Protein AF-A0A7J2MXD6-F1 (afdb_monomer_lite)

Foldseek 3Di:
DPDDPFFEQPDKDKDKAFPPPDPFDKWKWKDWQRDIATWDFDDADDRTTITIDGQLAARRDEQDWIKMWIWIKDWDADAQDQDIDIDIDTPDMDIGGHYHDPSGNHDHHDDDPRGDGHHHDDDPPVVVVVVVVVVVVVVVVVVVVVVVD

Sequence (149 aa):
MPEKEGLDSTDKIEIWVKKNISKENFRVFYRINGYEINATKDREENEYVVYVTTPAYEGWKNDSLNEIEVYVEVIHYFAGIDKKCSNLIYGGNYTIKTTMDENIGIEKSPQIKDLPKPHGLRTPGFELMILFLAVAIILAKRRHRAQKR

pLDDT: mean 90.99, std 11.39, range [43.97, 98.69]

Radius of gyration: 26.76 Å; chains: 1; bounding box: 43×31×91 Å

Secondary structure (DSSP, 8-state):
-PPPSSB-TT--EEEEEEGGG-SS--EEEEEETTEEEEPEEEEEETTEEEEEE-TTBTTPPTTSEEEEEEEEEEEEE-TT---EEEEEEEEEEEEEEBPS-TTTT-BPPPPPPS----------SHHHHHHHHHHHHHHHHHHHHHTT-

Structure (mmCIF, N/CA/C/O backbone):
data_AF-A0A7J2MXD6-F1
#
_entry.id   AF-A0A7J2MXD6-F1
#
loop_
_atom_site.group_PDB
_atom_site.id
_atom_site.type_symbol
_atom_site.label_atom_id
_atom_site.label_alt_id
_atom_site.label_comp_id
_atom_site.label_asym_id
_atom_site.label_entity_id
_atom_site.label_seq_id
_atom_site.pdbx_PDB_ins_code
_atom_site.Cartn_x
_atom_site.Cartn_y
_atom_site.Cartn_z
_atom_site.occupancy
_atom_site.B_iso_or_equiv
_atom_site.auth_seq_id
_atom_site.auth_comp_id
_atom_site.auth_asym_id
_atom_site.auth_atom_id
_atom_site.pdbx_PDB_model_num
ATOM 1 N N . MET A 1 1 ? 18.433 18.974 -16.946 1.00 43.97 1 MET A N 1
ATOM 2 C CA . MET A 1 1 ? 18.673 17.634 -16.372 1.00 43.97 1 MET A CA 1
ATOM 3 C C . MET A 1 1 ? 18.280 16.637 -17.441 1.00 43.97 1 MET A C 1
ATOM 5 O O . MET A 1 1 ? 17.237 16.877 -18.039 1.00 43.97 1 MET A O 1
ATOM 9 N N . PRO A 1 2 ? 19.108 15.634 -17.774 1.00 48.03 2 PRO A N 1
ATOM 10 C CA . PRO A 1 2 ? 18.690 14.619 -18.7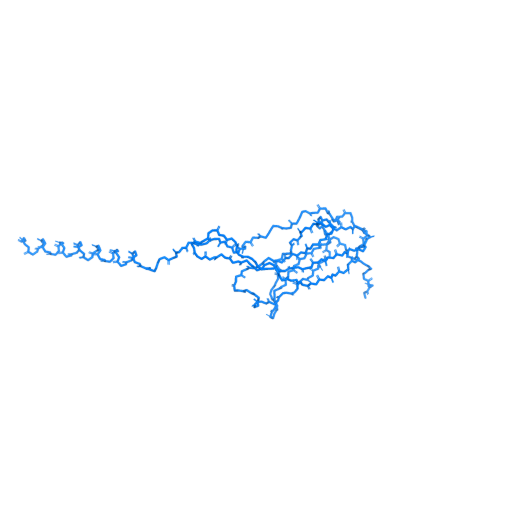31 1.00 48.03 2 PRO A CA 1
ATOM 11 C C . PRO A 1 2 ? 17.437 13.922 -18.191 1.00 48.03 2 PRO A C 1
ATOM 13 O O . PRO A 1 2 ? 17.349 13.636 -16.996 1.00 48.03 2 PRO A O 1
ATOM 16 N N . GLU A 1 3 ? 16.450 13.748 -19.0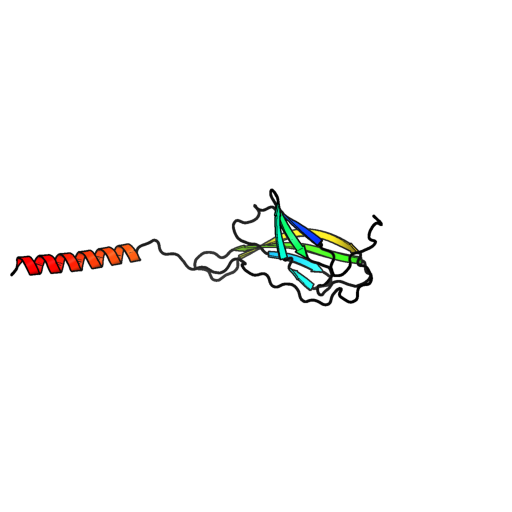59 1.00 58.16 3 GLU A N 1
ATOM 17 C CA . GLU A 1 3 ? 15.209 13.044 -18.759 1.00 58.16 3 GLU A CA 1
ATOM 18 C C . GLU A 1 3 ? 15.561 11.580 -18.468 1.00 58.16 3 GLU A C 1
ATOM 20 O O . GLU A 1 3 ? 16.243 10.930 -19.262 1.00 58.16 3 GLU A O 1
ATOM 25 N N . LYS A 1 4 ? 15.208 11.086 -17.278 1.00 73.00 4 LYS A N 1
ATOM 26 C CA . LYS A 1 4 ? 15.538 9.718 -16.870 1.00 73.00 4 LYS A CA 1
ATOM 27 C C . LYS A 1 4 ? 14.671 8.753 -17.683 1.00 73.00 4 LYS A C 1
ATOM 29 O O . LYS A 1 4 ? 13.450 8.822 -17.601 1.00 73.00 4 LYS A O 1
ATOM 34 N N . GLU A 1 5 ? 15.290 7.862 -18.458 1.00 83.00 5 GLU A N 1
ATOM 35 C CA . GLU A 1 5 ? 14.568 6.969 -19.383 1.00 83.00 5 GLU A CA 1
ATOM 36 C C . GLU A 1 5 ? 13.735 5.868 -18.696 1.00 83.00 5 GLU A C 1
ATOM 38 O O . GLU A 1 5 ? 12.893 5.244 -19.344 1.00 83.00 5 GLU A O 1
ATOM 43 N N . GLY A 1 6 ? 13.962 5.610 -17.406 1.00 92.94 6 GLY A N 1
ATOM 44 C CA . GLY A 1 6 ? 13.250 4.604 -16.620 1.00 92.94 6 GLY A CA 1
ATOM 45 C C . GLY A 1 6 ? 13.649 4.644 -15.147 1.00 92.94 6 GLY A C 1
ATOM 46 O O . GLY A 1 6 ? 14.652 5.262 -14.790 1.00 92.94 6 GLY A O 1
ATOM 47 N N . LEU A 1 7 ? 12.858 3.998 -14.294 1.00 96.44 7 LEU A N 1
ATOM 48 C CA . LEU A 1 7 ? 13.103 3.959 -12.854 1.00 96.44 7 LEU A CA 1
ATOM 49 C C . LEU A 1 7 ? 14.090 2.850 -12.461 1.00 96.44 7 LEU A C 1
ATOM 51 O O . LEU A 1 7 ? 13.992 1.729 -12.963 1.00 96.44 7 LEU A O 1
ATOM 55 N N . ASP A 1 8 ? 15.025 3.160 -11.568 1.00 96.88 8 ASP A N 1
ATOM 56 C CA . ASP A 1 8 ? 15.871 2.187 -10.872 1.00 96.88 8 ASP A CA 1
ATOM 57 C C . ASP A 1 8 ? 15.220 1.736 -9.551 1.00 96.88 8 ASP A C 1
ATOM 59 O O . ASP A 1 8 ? 14.143 2.204 -9.177 1.00 96.88 8 ASP A O 1
ATOM 63 N N . SER A 1 9 ? 15.848 0.800 -8.839 1.00 97.31 9 SER A N 1
ATOM 64 C CA . SER A 1 9 ? 15.314 0.228 -7.592 1.00 97.31 9 SER A CA 1
ATOM 65 C C . SER A 1 9 ? 15.162 1.234 -6.441 1.00 97.31 9 SER A C 1
ATOM 67 O O . SER A 1 9 ? 14.411 0.976 -5.496 1.00 97.31 9 SER A O 1
ATOM 69 N N . THR A 1 10 ? 15.848 2.377 -6.507 1.00 97.06 10 THR A N 1
ATOM 70 C CA . THR A 1 10 ? 15.871 3.403 -5.455 1.00 97.06 10 THR A CA 1
ATOM 71 C C . THR A 1 10 ? 14.931 4.570 -5.737 1.00 97.06 10 THR A C 1
ATOM 73 O O . THR A 1 10 ? 14.616 5.345 -4.826 1.00 97.06 10 THR A O 1
ATOM 76 N N . ASP A 1 11 ? 14.447 4.689 -6.975 1.00 97.69 11 ASP A N 1
ATOM 77 C CA . ASP A 1 11 ? 13.510 5.736 -7.348 1.00 97.69 11 ASP A CA 1
ATOM 78 C C . ASP A 1 11 ? 12.183 5.593 -6.613 1.00 97.69 11 ASP A C 1
ATOM 80 O O . ASP A 1 11 ? 11.522 4.549 -6.617 1.00 97.69 11 ASP A O 1
ATOM 84 N N . LYS A 1 12 ? 11.761 6.704 -6.012 1.00 97.38 12 LYS A N 1
ATOM 85 C CA . LYS A 1 12 ? 10.504 6.780 -5.283 1.00 97.38 12 LYS A CA 1
ATOM 86 C C . LYS A 1 12 ? 9.340 6.987 -6.237 1.00 97.38 12 LYS A C 1
ATOM 88 O O . LYS A 1 12 ? 9.319 7.930 -7.024 1.00 97.38 12 LYS A O 1
ATOM 93 N N . ILE A 1 13 ? 8.326 6.155 -6.066 1.00 98.00 13 ILE A N 1
ATOM 94 C CA . ILE A 1 13 ? 7.004 6.323 -6.656 1.00 98.00 13 ILE A CA 1
ATOM 95 C C . ILE A 1 13 ? 6.071 6.786 -5.541 1.00 98.00 13 ILE A C 1
ATOM 97 O O . ILE A 1 13 ? 5.950 6.118 -4.511 1.00 98.00 13 ILE A O 1
ATOM 101 N N . GLU A 1 14 ? 5.419 7.930 -5.742 1.00 98.06 14 GLU A N 1
ATOM 102 C CA . GLU A 1 14 ? 4.499 8.513 -4.767 1.00 98.06 14 GLU A CA 1
ATOM 103 C C . GLU A 1 14 ? 3.039 8.235 -5.127 1.00 98.06 14 GLU A C 1
ATOM 105 O O . GLU A 1 14 ? 2.599 8.459 -6.253 1.00 98.06 14 GLU A O 1
ATOM 110 N N . ILE A 1 15 ? 2.264 7.807 -4.135 1.00 97.94 15 ILE A N 1
ATOM 111 C CA . ILE A 1 15 ? 0.828 7.558 -4.231 1.00 97.94 15 ILE A CA 1
ATOM 112 C C . ILE A 1 15 ? 0.126 8.525 -3.281 1.00 97.94 15 ILE A C 1
ATOM 114 O O . ILE A 1 15 ? 0.267 8.440 -2.059 1.00 97.94 15 ILE A O 1
ATOM 118 N N . TRP A 1 16 ? -0.631 9.456 -3.852 1.00 97.38 16 TRP A N 1
ATOM 119 C CA . TRP A 1 16 ? -1.293 10.532 -3.123 1.00 97.38 16 TRP A CA 1
ATOM 120 C C . TRP A 1 16 ? -2.746 10.156 -2.840 1.00 97.38 16 TRP A C 1
ATOM 122 O O . TRP A 1 16 ? -3.542 9.971 -3.759 1.00 97.38 16 TRP A O 1
ATOM 132 N N . VAL A 1 17 ? -3.110 10.054 -1.562 1.00 96.94 17 VAL A N 1
ATOM 133 C CA . VAL A 1 17 ? -4.442 9.603 -1.134 1.00 96.94 17 VAL A CA 1
ATOM 134 C C . VAL A 1 17 ? -5.122 10.681 -0.303 1.00 96.94 17 VAL A C 1
ATOM 136 O O . VAL A 1 17 ? -4.518 11.212 0.622 1.00 96.94 17 VAL A O 1
ATOM 139 N N . LYS A 1 18 ? -6.387 11.012 -0.586 1.00 95.50 18 LYS A N 1
ATOM 140 C CA . LYS A 1 18 ? -7.115 12.015 0.208 1.00 95.50 18 LYS A CA 1
ATOM 141 C C . LYS A 1 18 ? -7.268 11.575 1.667 1.00 95.50 18 LYS A C 1
ATOM 143 O O . LYS A 1 18 ? -7.666 10.448 1.944 1.00 95.50 18 LYS A O 1
ATOM 148 N N . LYS A 1 19 ? -7.025 12.488 2.611 1.00 90.56 19 LYS A N 1
ATOM 149 C CA . LYS A 1 19 ? -7.082 12.225 4.064 1.00 90.56 19 LYS A CA 1
ATOM 150 C C . LYS A 1 19 ? -8.455 11.775 4.561 1.00 90.56 19 LYS A C 1
ATOM 152 O O . LYS A 1 19 ? -8.550 11.086 5.566 1.00 90.56 19 LYS A O 1
ATOM 157 N N . ASN A 1 20 ? -9.527 12.185 3.889 1.00 90.88 20 ASN A N 1
ATOM 158 C CA . ASN A 1 20 ? -10.899 12.013 4.364 1.00 90.88 20 ASN A CA 1
ATOM 159 C C . ASN A 1 20 ? -11.567 10.696 3.934 1.00 90.88 20 ASN A C 1
ATOM 161 O O . ASN A 1 20 ? -12.768 10.543 4.150 1.00 90.88 20 ASN A O 1
ATOM 165 N N . ILE A 1 21 ? -10.825 9.745 3.357 1.00 92.12 21 ILE A N 1
ATOM 166 C CA . ILE A 1 21 ? -11.390 8.444 2.965 1.00 92.12 21 ILE A CA 1
ATOM 167 C C . ILE A 1 21 ? -11.705 7.532 4.161 1.00 92.12 21 ILE A C 1
ATOM 169 O O . ILE A 1 21 ? -12.506 6.610 4.038 1.00 92.12 21 ILE A O 1
ATOM 173 N N . SER A 1 22 ? -11.083 7.776 5.319 1.00 91.12 22 SER A N 1
ATOM 174 C CA . SER A 1 22 ? -11.323 7.046 6.565 1.00 91.12 22 SER A CA 1
ATOM 175 C C . SER A 1 22 ? -10.921 7.900 7.767 1.00 91.12 22 SER A C 1
ATOM 177 O O . SER A 1 22 ? -10.043 8.753 7.670 1.00 91.12 22 SER A O 1
ATOM 179 N N . LYS A 1 23 ? -11.560 7.658 8.916 1.00 88.81 23 LYS A N 1
ATOM 180 C CA . LYS A 1 23 ? -11.152 8.233 10.212 1.00 88.81 23 LYS A CA 1
ATOM 181 C C . LYS A 1 23 ? -10.056 7.412 10.900 1.00 88.81 23 LYS A C 1
ATOM 183 O O . LYS A 1 23 ? -9.424 7.901 11.830 1.00 88.81 23 LYS A O 1
ATOM 188 N N . GLU A 1 24 ? -9.875 6.168 10.472 1.00 90.69 24 GLU A N 1
ATOM 189 C CA . GLU A 1 24 ? -8.844 5.250 10.950 1.00 90.69 24 GLU A CA 1
ATOM 190 C C . GLU A 1 24 ? -7.753 5.089 9.883 1.00 90.69 24 GLU A C 1
ATOM 192 O O . GLU A 1 24 ? -7.970 5.406 8.709 1.00 90.69 24 GLU A O 1
ATOM 197 N N . ASN A 1 25 ? -6.594 4.551 10.270 1.00 92.00 25 ASN A N 1
ATOM 198 C CA . ASN A 1 25 ? -5.552 4.199 9.309 1.00 92.00 25 ASN A CA 1
ATOM 199 C C . ASN A 1 25 ? -6.085 3.217 8.254 1.00 92.00 25 ASN A C 1
ATOM 201 O O . ASN A 1 25 ? -6.935 2.370 8.527 1.00 92.00 25 ASN A O 1
ATOM 205 N N . PHE A 1 26 ? -5.553 3.315 7.044 1.00 95.12 26 PHE A N 1
ATOM 206 C CA . PHE A 1 26 ? -5.902 2.456 5.920 1.00 95.12 26 PHE A CA 1
ATOM 207 C C . PHE A 1 26 ? -4.636 1.961 5.227 1.00 95.12 26 PHE A C 1
ATOM 209 O O . PHE A 1 26 ? -3.543 2.513 5.401 1.00 95.12 26 PHE A O 1
ATOM 216 N N . ARG A 1 27 ? -4.789 0.893 4.449 1.00 96.94 27 ARG A N 1
ATOM 217 C CA . ARG A 1 27 ? -3.701 0.254 3.715 1.00 96.94 27 ARG A CA 1
ATOM 218 C C . ARG A 1 27 ? -3.677 0.771 2.280 1.00 96.94 27 ARG A C 1
ATOM 220 O O . ARG A 1 27 ? -4.709 0.778 1.620 1.00 96.94 27 ARG A O 1
ATOM 227 N N . VAL A 1 28 ? -2.501 1.153 1.793 1.00 97.94 28 VAL A N 1
ATOM 228 C CA . VAL A 1 28 ? -2.271 1.524 0.389 1.00 97.94 28 VAL A CA 1
ATOM 229 C C . VAL A 1 28 ? -1.312 0.515 -0.213 1.00 97.94 28 VAL A C 1
ATOM 231 O O . VAL A 1 28 ? -0.293 0.184 0.396 1.00 97.94 28 VAL A O 1
ATOM 234 N N . PHE A 1 29 ? -1.657 -0.009 -1.380 1.00 98.56 29 PHE A N 1
ATOM 235 C CA . PHE A 1 29 ? -0.879 -1.047 -2.040 1.00 98.56 29 PHE A CA 1
ATOM 236 C C . PHE A 1 29 ? -1.127 -1.029 -3.548 1.00 98.56 29 PHE A C 1
ATOM 238 O O . PHE A 1 29 ? -2.055 -0.376 -4.025 1.00 98.56 29 PHE A O 1
ATOM 245 N N . TYR A 1 30 ? -0.314 -1.761 -4.296 1.00 98.69 30 TYR A N 1
ATOM 246 C CA . TYR A 1 30 ? -0.548 -2.017 -5.711 1.00 98.69 30 TYR A CA 1
ATOM 247 C C . TYR A 1 30 ? -0.343 -3.488 -6.048 1.00 98.69 30 TYR A C 1
ATOM 249 O O . TYR A 1 30 ? 0.267 -4.242 -5.285 1.00 98.69 30 TYR A O 1
ATOM 257 N N . ARG A 1 31 ? -0.881 -3.896 -7.195 1.00 98.56 31 ARG A N 1
ATOM 258 C CA . ARG A 1 31 ? -0.660 -5.213 -7.782 1.00 98.56 31 ARG A CA 1
ATOM 259 C C . ARG A 1 31 ? 0.222 -5.096 -9.007 1.00 98.56 31 ARG A C 1
ATOM 261 O O . ARG A 1 31 ? 0.010 -4.202 -9.817 1.00 98.56 31 ARG A O 1
ATOM 268 N N . ILE A 1 32 ? 1.184 -6.001 -9.132 1.00 98.38 32 ILE A N 1
ATOM 269 C CA . ILE A 1 32 ? 2.114 -6.071 -10.261 1.00 98.38 32 ILE A CA 1
ATOM 270 C C . ILE A 1 32 ? 2.483 -7.531 -10.514 1.00 98.38 32 ILE A C 1
ATOM 272 O O . ILE A 1 32 ? 2.911 -8.227 -9.600 1.00 98.38 32 ILE A O 1
ATOM 276 N N . ASN A 1 33 ? 2.297 -8.025 -11.741 1.00 96.88 33 ASN A N 1
ATOM 277 C CA . ASN A 1 33 ? 2.692 -9.388 -12.140 1.00 96.88 33 ASN A CA 1
ATOM 278 C C . ASN A 1 33 ? 2.261 -10.508 -11.155 1.00 96.88 33 ASN A C 1
ATOM 280 O O . ASN A 1 33 ? 2.994 -11.470 -10.941 1.00 96.88 33 ASN A O 1
ATOM 284 N N . GLY A 1 34 ? 1.076 -10.389 -10.541 1.00 95.81 34 GLY A N 1
ATOM 285 C CA . GLY A 1 34 ? 0.549 -11.360 -9.569 1.00 95.81 34 GLY A CA 1
ATOM 286 C C . GLY A 1 34 ? 0.997 -11.156 -8.114 1.00 95.81 34 GLY A C 1
ATOM 287 O O . GLY A 1 34 ? 0.530 -11.878 -7.236 1.00 95.81 34 GLY A O 1
ATOM 288 N N . TYR A 1 35 ? 1.843 -10.163 -7.844 1.00 98.31 35 TYR A N 1
ATOM 289 C CA . TYR A 1 35 ? 2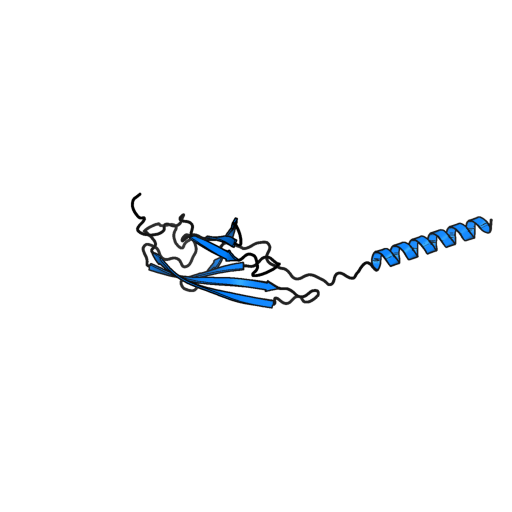.286 -9.776 -6.506 1.00 98.31 35 TYR A CA 1
ATOM 290 C C . TYR A 1 35 ? 1.460 -8.610 -5.968 1.00 98.31 35 TYR A C 1
ATOM 292 O O . TYR A 1 35 ? 0.996 -7.762 -6.729 1.00 98.31 35 TYR A O 1
ATOM 300 N N . GLU A 1 36 ? 1.293 -8.563 -4.646 1.00 98.31 36 GLU A N 1
ATOM 301 C CA . GLU A 1 36 ? 0.635 -7.472 -3.927 1.00 98.31 36 GLU A CA 1
ATOM 302 C C . GLU A 1 36 ? 1.663 -6.753 -3.050 1.00 98.31 36 GLU A C 1
ATOM 304 O O . GLU A 1 36 ? 2.181 -7.337 -2.096 1.00 98.31 36 GLU A O 1
ATOM 309 N N . ILE A 1 37 ? 1.959 -5.494 -3.373 1.00 98.56 37 ILE A N 1
ATOM 310 C CA . ILE A 1 37 ? 3.042 -4.731 -2.752 1.00 98.56 37 ILE A CA 1
ATOM 311 C C . ILE A 1 37 ? 2.491 -3.533 -1.991 1.00 98.56 37 ILE A C 1
ATOM 313 O O . ILE A 1 37 ? 1.796 -2.677 -2.536 1.00 98.56 37 ILE A O 1
ATOM 317 N N . ASN A 1 38 ? 2.827 -3.463 -0.708 1.00 98.50 38 ASN A N 1
ATOM 318 C CA . ASN A 1 38 ? 2.440 -2.367 0.168 1.00 98.50 38 ASN A CA 1
ATOM 319 C C . ASN A 1 38 ? 3.257 -1.107 -0.109 1.00 98.50 38 ASN A C 1
ATOM 321 O O . ASN A 1 38 ? 4.482 -1.154 -0.212 1.00 98.50 38 ASN A O 1
ATOM 325 N N . ALA A 1 39 ? 2.575 0.035 -0.121 1.00 98.00 39 ALA A N 1
ATOM 326 C CA . ALA A 1 39 ? 3.221 1.333 -0.051 1.00 98.00 39 ALA A CA 1
ATOM 327 C C . ALA A 1 39 ? 3.349 1.772 1.417 1.00 98.00 39 ALA A C 1
ATOM 329 O O . ALA A 1 39 ? 2.491 1.483 2.257 1.00 98.00 39 ALA A O 1
ATOM 330 N N . THR A 1 40 ? 4.426 2.482 1.736 1.00 97.19 40 THR A N 1
ATOM 331 C CA . THR A 1 40 ? 4.719 2.944 3.098 1.00 97.19 40 THR A CA 1
ATOM 332 C C . THR A 1 40 ? 4.309 4.402 3.245 1.00 97.19 40 THR A C 1
ATOM 334 O O . THR A 1 40 ? 4.618 5.211 2.378 1.00 97.19 40 THR A O 1
ATOM 337 N N . LYS A 1 41 ? 3.610 4.764 4.327 1.00 95.62 41 LYS A N 1
ATOM 338 C CA . LYS A 1 41 ? 3.268 6.169 4.606 1.00 95.62 41 LYS A CA 1
ATOM 339 C C . LYS A 1 41 ? 4.558 6.978 4.791 1.00 95.62 41 LYS A C 1
ATOM 341 O O . LYS A 1 41 ? 5.370 6.618 5.637 1.00 95.62 41 LYS A O 1
ATOM 346 N N . ASP A 1 42 ? 4.711 8.059 4.031 1.00 95.88 42 ASP A N 1
ATOM 347 C CA . ASP A 1 42 ? 5.881 8.945 4.079 1.00 95.88 42 ASP A CA 1
ATOM 348 C C . ASP A 1 42 ? 5.538 10.249 4.801 1.00 95.88 42 ASP A C 1
ATOM 350 O O . ASP A 1 42 ? 6.044 10.531 5.887 1.00 95.88 42 ASP A O 1
ATOM 354 N N . ARG A 1 43 ? 4.600 11.016 4.239 1.00 96.12 43 ARG A N 1
ATOM 355 C CA . ARG A 1 43 ? 4.236 12.342 4.747 1.00 96.12 43 ARG A CA 1
ATOM 356 C C . ARG A 1 43 ? 2.756 12.644 4.578 1.00 96.12 43 ARG A C 1
ATOM 358 O O . ARG A 1 43 ? 2.009 11.936 3.906 1.00 96.12 43 ARG A O 1
ATOM 365 N N . GLU A 1 44 ? 2.335 13.730 5.205 1.00 95.38 44 GLU A N 1
ATOM 366 C CA . GLU A 1 44 ? 1.025 14.325 4.998 1.00 95.38 44 GLU A CA 1
ATOM 367 C C . GLU A 1 44 ? 1.184 15.721 4.412 1.00 95.38 44 GLU A C 1
ATOM 369 O O . GLU A 1 44 ? 1.931 16.536 4.946 1.00 95.38 44 GLU A O 1
ATOM 374 N N . GLU A 1 45 ? 0.451 16.005 3.340 1.00 95.06 45 GLU A N 1
ATOM 375 C CA . GLU A 1 45 ? 0.597 17.237 2.574 1.00 95.06 45 GLU A CA 1
ATOM 376 C C . GLU A 1 45 ? -0.782 17.747 2.152 1.00 95.06 45 GLU A C 1
ATOM 378 O O . GLU A 1 45 ? -1.519 17.080 1.428 1.00 95.06 45 GLU A O 1
ATOM 383 N N . ASN A 1 46 ? -1.164 18.931 2.639 1.00 94.06 46 ASN A N 1
ATOM 384 C CA . ASN A 1 46 ? -2.483 19.524 2.400 1.00 94.06 46 ASN A CA 1
ATOM 385 C C . ASN A 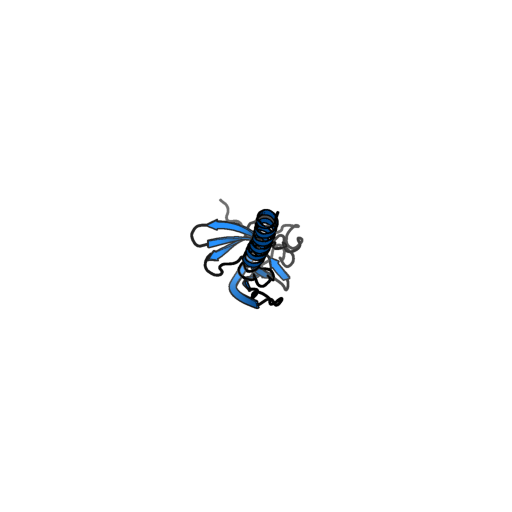1 46 ? -3.635 18.552 2.748 1.00 94.06 46 ASN A C 1
ATOM 387 O O . ASN A 1 46 ? -3.732 18.072 3.883 1.00 94.06 46 ASN A O 1
ATOM 391 N N . GLU A 1 47 ? -4.509 18.256 1.781 1.00 95.62 47 GLU A N 1
ATOM 392 C CA . GLU A 1 47 ? -5.625 17.308 1.903 1.00 95.62 47 GLU A CA 1
ATOM 393 C C . GLU A 1 47 ? -5.227 15.841 1.633 1.00 95.62 47 GLU A C 1
ATOM 395 O O . GLU A 1 47 ? -6.102 14.974 1.611 1.00 95.62 47 GLU A O 1
ATOM 400 N N . TYR A 1 48 ? -3.931 15.544 1.461 1.00 96.69 48 TYR A N 1
ATOM 401 C CA . TYR A 1 48 ? -3.416 14.227 1.076 1.00 96.69 48 TYR A CA 1
ATOM 402 C C . TYR A 1 48 ? -2.502 13.594 2.136 1.00 96.69 48 TYR A C 1
ATOM 404 O O . TYR A 1 48 ? -1.814 14.263 2.909 1.00 96.69 48 TYR A O 1
ATOM 412 N N . VAL A 1 49 ? -2.489 12.266 2.147 1.00 96.00 49 VAL A N 1
ATOM 413 C CA . VAL A 1 49 ? -1.452 11.422 2.735 1.00 96.00 49 VAL A CA 1
ATOM 414 C C . VAL A 1 49 ? -0.659 10.830 1.577 1.00 96.00 49 VAL A C 1
ATOM 416 O O . VAL A 1 49 ? -1.247 10.235 0.672 1.00 96.00 49 VAL A O 1
ATOM 419 N N . VAL A 1 50 ? 0.659 11.000 1.599 1.00 97.44 50 VAL A N 1
ATOM 420 C CA . VAL A 1 50 ? 1.558 10.493 0.563 1.00 97.44 50 VAL A CA 1
ATOM 421 C C . VAL A 1 50 ? 2.167 9.182 1.036 1.00 97.44 50 VAL A C 1
ATOM 423 O O . VAL A 1 50 ? 2.747 9.093 2.123 1.00 97.44 50 VAL A O 1
ATOM 426 N N . TYR A 1 51 ? 2.020 8.161 0.204 1.00 97.75 51 TYR A N 1
ATOM 427 C CA . TYR A 1 51 ? 2.628 6.853 0.380 1.00 97.75 51 TYR A CA 1
ATOM 428 C C . TYR A 1 51 ? 3.719 6.659 -0.666 1.00 97.75 51 TYR A C 1
ATOM 430 O O . TYR A 1 51 ? 3.588 7.133 -1.789 1.00 97.75 51 TYR A O 1
ATOM 438 N N . VAL A 1 52 ? 4.783 5.952 -0.304 1.00 98.12 52 VAL A N 1
ATOM 439 C CA . VAL A 1 52 ? 5.936 5.713 -1.171 1.00 98.12 52 VAL A CA 1
ATOM 440 C C . VAL A 1 52 ? 6.179 4.227 -1.380 1.00 98.12 52 VAL A C 1
ATOM 442 O O . VAL A 1 52 ? 5.959 3.398 -0.492 1.00 98.12 52 VAL A O 1
ATOM 445 N N . THR A 1 53 ? 6.657 3.897 -2.570 1.00 98.38 53 THR A N 1
ATOM 446 C CA . THR A 1 53 ? 7.174 2.581 -2.946 1.00 98.38 53 THR A CA 1
ATOM 447 C C . THR A 1 53 ? 8.331 2.764 -3.929 1.00 98.38 53 THR A C 1
ATOM 449 O O . THR A 1 53 ? 8.601 3.889 -4.353 1.00 98.38 53 THR A O 1
ATOM 452 N N . THR A 1 54 ? 9.014 1.679 -4.281 1.00 98.38 54 THR A N 1
ATOM 453 C CA . THR A 1 54 ? 10.076 1.672 -5.288 1.00 98.38 54 THR A CA 1
ATOM 454 C C . THR A 1 54 ? 9.994 0.389 -6.129 1.00 98.38 54 THR A C 1
ATOM 456 O O . THR A 1 54 ? 9.339 -0.575 -5.712 1.00 98.38 54 THR A O 1
ATOM 459 N N . PRO A 1 55 ? 10.668 0.333 -7.290 1.00 98.44 55 PRO A N 1
ATOM 460 C CA . PRO A 1 55 ? 10.808 -0.890 -8.084 1.00 98.44 55 PRO A CA 1
ATOM 461 C C . PRO A 1 55 ? 11.622 -2.021 -7.431 1.00 98.44 55 PRO A C 1
ATOM 463 O O . PRO A 1 55 ? 11.772 -3.086 -8.027 1.00 98.44 55 PRO A O 1
ATOM 466 N N . ALA A 1 56 ? 12.161 -1.830 -6.222 1.00 98.50 56 ALA A N 1
ATOM 467 C CA . ALA A 1 56 ? 12.951 -2.856 -5.540 1.00 98.50 56 ALA A CA 1
ATOM 468 C C . ALA A 1 56 ? 12.144 -4.120 -5.198 1.00 98.50 56 ALA A C 1
ATOM 470 O O . ALA A 1 56 ? 12.731 -5.181 -5.010 1.00 98.50 56 ALA A O 1
ATOM 471 N N . TYR A 1 57 ? 10.812 -4.034 -5.109 1.00 98.50 57 TYR A N 1
ATOM 472 C CA . TYR A 1 57 ? 9.987 -5.116 -4.571 1.00 98.50 57 TYR A CA 1
ATOM 473 C C . TYR A 1 57 ? 9.643 -6.225 -5.575 1.00 98.50 57 TYR A C 1
ATOM 475 O O . TYR A 1 57 ? 9.547 -5.986 -6.774 1.00 98.50 57 TYR A O 1
ATOM 483 N N . GLU A 1 58 ? 9.391 -7.437 -5.079 1.00 98.31 58 GLU A N 1
ATOM 484 C CA . GLU A 1 58 ? 8.982 -8.604 -5.870 1.00 98.31 58 GLU A CA 1
ATOM 485 C C . GLU A 1 58 ? 7.841 -8.286 -6.857 1.00 98.31 58 GLU A C 1
ATOM 487 O O . GLU A 1 58 ? 6.882 -7.578 -6.552 1.00 98.31 58 GLU A O 1
ATOM 492 N N . GLY A 1 59 ? 7.948 -8.833 -8.068 1.00 97.38 59 GLY A N 1
ATOM 493 C CA . GLY A 1 59 ? 6.985 -8.624 -9.150 1.00 97.38 59 GLY A CA 1
ATOM 494 C C . GLY A 1 59 ? 7.393 -7.543 -10.151 1.00 97.38 59 GLY A C 1
ATOM 495 O O . GLY A 1 59 ? 6.964 -7.619 -11.302 1.00 97.38 59 GLY A O 1
ATOM 496 N N . TRP A 1 60 ? 8.266 -6.600 -9.790 1.00 98.31 60 TRP A N 1
ATOM 497 C CA . TRP A 1 60 ? 8.874 -5.695 -10.768 1.00 98.31 60 TRP A CA 1
ATOM 498 C C . TRP A 1 60 ? 9.837 -6.435 -11.696 1.00 98.31 60 TRP A C 1
ATOM 500 O O . TRP A 1 60 ? 10.617 -7.282 -11.264 1.00 98.31 60 TRP A O 1
ATOM 510 N N . LYS A 1 61 ? 9.786 -6.107 -12.990 1.00 97.62 61 LYS A N 1
ATOM 511 C CA . LYS A 1 61 ? 10.721 -6.613 -14.000 1.00 97.62 61 LYS A CA 1
ATOM 512 C C . LYS A 1 61 ? 11.753 -5.552 -14.348 1.00 97.62 61 LYS A C 1
ATOM 514 O O . LYS A 1 61 ? 11.416 -4.380 -14.521 1.00 97.62 61 LYS A O 1
ATOM 519 N N . ASN A 1 62 ? 12.995 -5.995 -14.465 1.00 95.56 62 ASN A N 1
ATOM 520 C CA . ASN A 1 62 ? 14.149 -5.184 -14.823 1.00 95.56 62 ASN A CA 1
ATOM 521 C C . ASN A 1 62 ? 14.134 -4.807 -16.318 1.00 95.56 62 ASN A C 1
ATOM 523 O O . ASN A 1 62 ? 13.662 -5.611 -17.124 1.00 95.56 62 ASN A O 1
ATOM 527 N N . ASP A 1 63 ? 14.620 -3.610 -16.669 1.00 96.12 63 ASP A N 1
ATOM 528 C CA . ASP A 1 63 ? 14.665 -3.068 -18.044 1.00 96.12 63 ASP A CA 1
ATOM 529 C C . ASP A 1 63 ? 13.392 -3.365 -18.864 1.00 96.12 63 ASP A C 1
ATOM 531 O O . ASP A 1 63 ? 13.414 -3.924 -19.961 1.00 96.12 63 ASP A O 1
ATOM 535 N N . SER A 1 64 ? 12.232 -3.106 -18.258 1.00 96.44 64 SER A N 1
ATOM 536 C CA . SER A 1 64 ? 10.940 -3.554 -18.775 1.00 96.44 64 SER A CA 1
ATOM 537 C C . SER A 1 64 ? 9.851 -2.515 -18.565 1.00 96.44 64 SER A C 1
ATOM 539 O O . SER A 1 64 ? 9.911 -1.653 -17.686 1.00 96.44 64 SER A O 1
ATOM 541 N N . LEU A 1 65 ? 8.798 -2.639 -19.367 1.00 97.38 65 LEU A N 1
ATOM 542 C CA . LEU A 1 65 ? 7.555 -1.921 -19.150 1.00 97.38 65 LEU A CA 1
ATOM 543 C C . LEU A 1 65 ? 6.690 -2.707 -18.152 1.00 97.38 65 LEU A C 1
ATOM 545 O O . LEU A 1 65 ? 6.303 -3.844 -18.423 1.00 97.38 65 LEU A O 1
ATOM 549 N N . ASN A 1 66 ? 6.425 -2.115 -16.991 1.00 97.81 66 ASN A N 1
ATOM 550 C CA . ASN A 1 66 ? 5.690 -2.724 -15.888 1.00 97.81 66 ASN A CA 1
ATOM 551 C C . ASN A 1 66 ? 4.312 -2.080 -15.743 1.00 97.81 66 ASN A C 1
ATOM 553 O O . ASN A 1 66 ? 4.184 -0.863 -15.824 1.00 97.81 66 ASN A O 1
ATOM 557 N N . GLU A 1 67 ? 3.289 -2.889 -15.500 1.00 98.31 67 GLU A N 1
ATOM 558 C CA . GLU A 1 67 ? 1.914 -2.437 -15.293 1.00 98.31 67 GLU A CA 1
ATOM 559 C C . GLU A 1 67 ? 1.530 -2.641 -13.827 1.00 98.31 67 GLU A C 1
ATOM 561 O O . GLU A 1 67 ? 1.724 -3.734 -13.285 1.00 98.31 67 GLU A O 1
ATOM 566 N N . ILE A 1 68 ? 1.027 -1.586 -13.184 1.00 98.19 68 ILE A N 1
ATOM 567 C CA . ILE A 1 68 ? 0.608 -1.617 -11.784 1.00 98.19 68 ILE A CA 1
ATOM 568 C C . ILE A 1 68 ? -0.838 -1.170 -11.621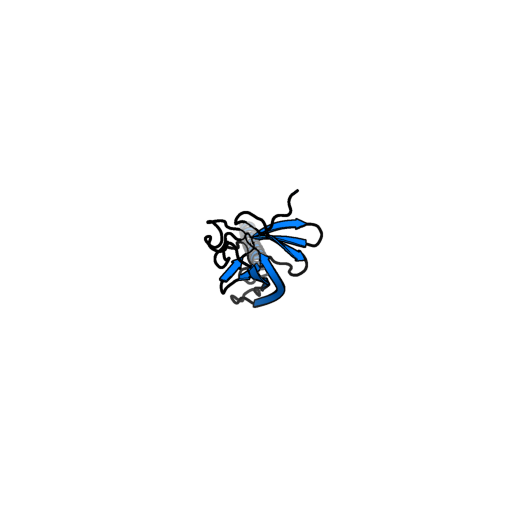 1.00 98.19 68 ILE A C 1
ATOM 570 O O . ILE A 1 68 ? -1.256 -0.154 -12.168 1.00 98.19 68 ILE A O 1
ATOM 574 N N . GLU A 1 69 ? -1.580 -1.879 -10.778 1.00 98.56 69 GLU A N 1
ATOM 575 C CA . GLU A 1 69 ? -2.926 -1.488 -10.361 1.00 98.56 69 GLU A CA 1
ATOM 576 C C . GLU A 1 69 ? -2.899 -1.015 -8.911 1.00 98.56 69 GLU A C 1
ATOM 578 O O . GLU A 1 69 ? -2.552 -1.784 -8.016 1.00 98.56 69 GLU A O 1
ATOM 583 N N . VAL A 1 70 ? -3.261 0.241 -8.662 1.00 98.50 70 VAL A N 1
ATOM 584 C CA . VAL A 1 70 ? -3.174 0.865 -7.334 1.00 98.50 70 VAL A CA 1
ATOM 585 C C . VAL A 1 70 ? -4.502 0.740 -6.593 1.00 98.50 70 VAL A C 1
ATOM 587 O O . VAL A 1 70 ? -5.573 0.925 -7.173 1.00 98.50 70 VAL A O 1
ATOM 590 N N . TYR A 1 71 ? -4.440 0.476 -5.287 1.00 98.44 71 TYR A N 1
ATOM 591 C CA . TYR A 1 71 ? -5.605 0.304 -4.427 1.00 98.44 71 TYR A CA 1
ATOM 592 C C . TYR A 1 71 ? -5.426 0.942 -3.052 1.00 98.44 71 TYR A C 1
ATOM 594 O O . TYR A 1 71 ? -4.324 1.043 -2.503 1.00 98.44 71 TYR A O 1
ATOM 602 N N . VAL A 1 72 ? -6.563 1.279 -2.448 1.00 98.12 72 VAL A N 1
ATOM 603 C CA . VAL A 1 72 ? -6.665 1.603 -1.028 1.00 98.12 72 VAL A CA 1
ATOM 604 C C . VAL A 1 72 ? -7.648 0.647 -0.355 1.00 98.12 72 VAL A C 1
ATOM 606 O O . VAL A 1 72 ? -8.807 0.565 -0.751 1.00 98.12 72 VAL A O 1
ATOM 609 N N . GLU A 1 73 ? -7.201 -0.075 0.672 1.00 97.56 73 GLU A N 1
ATOM 610 C CA . GLU A 1 73 ? -8.050 -0.910 1.525 1.00 97.56 73 GLU A CA 1
ATOM 611 C C . GLU A 1 73 ? -8.395 -0.142 2.807 1.00 97.56 73 GLU A C 1
ATOM 613 O O . GLU 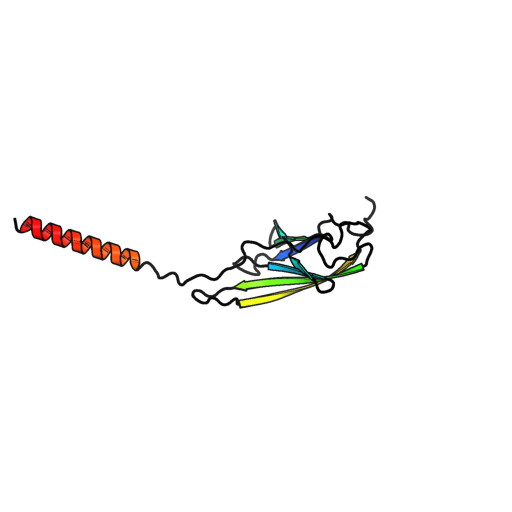A 1 73 ? -7.554 0.061 3.691 1.00 97.56 73 GLU A O 1
ATOM 618 N N . VAL A 1 74 ? -9.657 0.273 2.916 1.00 96.50 74 VAL A N 1
ATOM 619 C CA . VAL A 1 74 ? -10.216 0.867 4.135 1.00 96.50 74 VAL A CA 1
ATOM 620 C C . VAL A 1 74 ? -10.732 -0.262 5.015 1.00 96.50 74 VAL A C 1
ATOM 622 O O . VAL A 1 74 ? -11.624 -1.007 4.611 1.00 96.50 74 VAL A O 1
ATOM 625 N N . ILE A 1 75 ? -10.159 -0.399 6.210 1.00 95.25 75 ILE A N 1
ATOM 626 C CA . ILE A 1 75 ? -10.439 -1.491 7.147 1.00 95.25 75 ILE A CA 1
ATOM 627 C C . ILE A 1 75 ? -11.203 -0.938 8.348 1.00 95.25 75 ILE A C 1
ATOM 629 O O . ILE A 1 75 ? -10.841 0.104 8.883 1.00 95.25 75 ILE A O 1
ATOM 633 N N . HIS A 1 76 ? -12.227 -1.657 8.795 1.00 93.19 76 HIS A N 1
ATOM 634 C CA . HIS A 1 76 ? -12.991 -1.339 9.992 1.00 93.19 76 HIS A CA 1
ATOM 635 C C . HIS A 1 76 ? -13.296 -2.605 10.802 1.00 93.19 76 HIS A C 1
ATOM 637 O O . HIS A 1 76 ? -13.590 -3.668 10.245 1.00 93.19 76 HIS A O 1
ATOM 643 N N . TYR A 1 77 ? -13.267 -2.471 12.126 1.00 93.19 77 TYR A N 1
ATOM 644 C CA . TYR A 1 77 ? -13.723 -3.488 13.071 1.00 93.19 77 TYR A CA 1
ATOM 645 C C . TYR A 1 77 ? -14.818 -2.891 13.948 1.00 93.19 77 TYR A C 1
ATOM 647 O O . TYR A 1 77 ? -14.597 -1.887 14.622 1.00 93.19 77 TYR A O 1
ATOM 655 N N . PHE A 1 78 ? -15.988 -3.526 13.968 1.00 90.62 78 PHE A N 1
ATOM 656 C CA . PHE A 1 78 ? -17.056 -3.140 14.884 1.00 90.62 78 PHE A CA 1
ATOM 657 C C . PHE A 1 78 ? -16.707 -3.561 16.314 1.00 90.62 78 PHE A C 1
ATOM 659 O O . PHE A 1 78 ? -16.179 -4.651 16.542 1.00 90.62 78 PHE A O 1
ATOM 666 N N . ALA A 1 79 ? -17.038 -2.714 17.290 1.00 88.31 79 ALA A N 1
ATOM 667 C CA . ALA A 1 79 ? -16.765 -2.996 18.694 1.00 88.31 79 ALA A CA 1
ATOM 668 C C . ALA A 1 79 ? -17.404 -4.324 19.139 1.00 88.31 79 ALA A C 1
ATOM 670 O O . ALA A 1 79 ? -18.595 -4.559 18.936 1.00 88.31 79 ALA A O 1
ATOM 671 N N . GLY A 1 80 ? -16.602 -5.185 19.767 1.00 87.62 80 GLY A N 1
ATOM 672 C CA . GLY A 1 80 ? -17.033 -6.508 20.223 1.00 87.62 80 GLY A CA 1
ATOM 673 C C . GLY A 1 80 ? -17.143 -7.571 19.124 1.00 87.62 80 GLY A C 1
ATOM 674 O O . GLY A 1 80 ? -17.535 -8.693 19.432 1.00 87.62 80 GLY A O 1
ATOM 675 N N . ILE A 1 81 ? -16.790 -7.257 17.872 1.00 89.56 81 ILE A N 1
ATOM 676 C CA . ILE A 1 81 ? -16.813 -8.205 16.754 1.00 89.56 81 ILE A CA 1
ATOM 677 C C . ILE A 1 81 ? -15.393 -8.376 16.205 1.00 89.56 81 ILE A C 1
ATOM 679 O O . ILE A 1 81 ? -14.840 -7.481 15.568 1.00 89.56 81 ILE A O 1
ATOM 683 N N . ASP A 1 82 ? -14.822 -9.568 16.389 1.00 90.69 82 ASP A N 1
ATOM 684 C CA . ASP A 1 82 ? -13.527 -9.956 15.815 1.00 90.69 82 ASP A CA 1
ATOM 685 C C . ASP A 1 82 ? -13.671 -10.382 14.342 1.00 90.69 82 ASP A C 1
ATOM 687 O O . ASP A 1 82 ? -13.390 -11.510 13.940 1.00 90.69 82 ASP A O 1
ATOM 691 N N . LYS A 1 83 ? -14.227 -9.483 13.524 1.00 93.19 83 LYS A N 1
ATOM 692 C CA . LYS A 1 83 ? -14.401 -9.690 12.085 1.00 93.19 83 LYS A CA 1
ATOM 693 C C . LYS A 1 83 ? -14.019 -8.430 11.327 1.00 93.19 83 LYS A C 1
ATOM 695 O O . LYS A 1 83 ? -14.642 -7.382 11.496 1.00 93.19 83 LYS A O 1
ATOM 700 N N . LYS A 1 84 ? -13.037 -8.572 10.434 1.00 93.56 84 LYS A N 1
ATOM 701 C CA . LYS A 1 84 ? -12.615 -7.513 9.516 1.00 93.56 84 LYS A CA 1
ATOM 702 C C . LYS A 1 84 ? -13.746 -7.187 8.543 1.00 93.56 84 LYS A C 1
ATOM 704 O O . LYS A 1 84 ? -14.198 -8.063 7.807 1.00 93.56 84 LYS A O 1
ATOM 709 N N . CYS A 1 85 ? -14.154 -5.927 8.502 1.00 93.56 85 CYS A N 1
ATOM 710 C CA . CYS A 1 85 ? -14.917 -5.367 7.395 1.00 93.56 85 CYS A CA 1
ATOM 711 C C . CYS A 1 85 ? -13.960 -4.499 6.583 1.00 93.56 85 CYS A C 1
ATOM 713 O O . CYS A 1 85 ? -13.304 -3.630 7.151 1.00 93.56 85 CYS A O 1
ATOM 715 N N . SER A 1 86 ? -13.834 -4.733 5.280 1.00 94.94 86 SER A N 1
ATOM 716 C CA . SER A 1 86 ? -12.992 -3.886 4.439 1.00 94.94 86 SER A CA 1
ATOM 717 C C . SER A 1 86 ? -13.666 -3.521 3.129 1.00 94.94 86 SER A C 1
ATOM 719 O O . SER A 1 86 ? -14.489 -4.271 2.605 1.00 94.94 86 SER A O 1
ATOM 721 N N . ASN A 1 87 ? -13.320 -2.336 2.633 1.00 95.44 87 ASN A N 1
ATOM 722 C CA . ASN A 1 87 ? -13.679 -1.871 1.305 1.00 95.44 87 ASN A CA 1
ATOM 723 C C . ASN A 1 87 ? -12.406 -1.581 0.510 1.00 95.44 87 ASN A C 1
ATOM 725 O O . ASN A 1 87 ? -11.446 -1.029 1.051 1.00 95.44 87 ASN A O 1
ATOM 729 N N . LEU A 1 88 ? -12.419 -1.943 -0.769 1.00 96.94 88 LEU A N 1
ATOM 730 C CA . LEU A 1 88 ? -11.309 -1.745 -1.688 1.00 96.94 88 LEU A CA 1
ATOM 731 C C . LEU A 1 88 ? -11.664 -0.617 -2.660 1.00 96.94 88 LEU A C 1
ATOM 733 O O . LEU A 1 88 ? -12.618 -0.727 -3.427 1.00 96.94 88 LEU A O 1
ATOM 737 N N . ILE A 1 89 ? -10.889 0.460 -2.634 1.00 97.38 89 ILE A N 1
ATOM 738 C CA . ILE A 1 89 ? -11.037 1.602 -3.534 1.00 97.38 89 ILE A CA 1
ATOM 739 C C . ILE A 1 89 ? -9.968 1.477 -4.618 1.00 97.38 89 ILE A C 1
ATOM 741 O O . ILE A 1 89 ? -8.779 1.404 -4.311 1.00 97.38 89 ILE A O 1
ATOM 745 N N . TYR A 1 90 ? -10.390 1.442 -5.880 1.00 97.81 90 TYR A N 1
ATOM 746 C CA . TYR A 1 90 ? -9.483 1.392 -7.023 1.00 97.81 90 TYR A CA 1
ATOM 747 C C . TYR A 1 90 ? -8.888 2.775 -7.308 1.00 97.81 90 TYR A C 1
ATOM 749 O O . TYR A 1 90 ? -9.623 3.753 -7.440 1.00 97.81 90 TYR A O 1
ATOM 757 N N . GLY A 1 91 ? -7.560 2.844 -7.380 1.00 96.44 91 GLY A N 1
ATOM 758 C CA . GLY A 1 91 ? -6.788 4.064 -7.615 1.00 96.44 91 GLY A CA 1
ATOM 759 C C . GLY A 1 91 ? -6.373 4.276 -9.071 1.00 96.44 91 GLY A C 1
ATOM 760 O O . GLY A 1 91 ? -5.963 5.378 -9.414 1.00 96.44 91 GLY A O 1
ATOM 761 N N . GLY A 1 92 ? -6.505 3.258 -9.924 1.00 97.69 92 GLY A N 1
ATOM 762 C CA . GLY A 1 92 ? -6.138 3.325 -11.337 1.00 97.69 92 GLY A CA 1
ATOM 763 C C . GLY A 1 92 ? -5.054 2.324 -11.726 1.00 97.69 92 GLY A C 1
ATOM 764 O O . GLY A 1 92 ? -4.534 1.583 -10.890 1.00 97.69 92 GLY A O 1
ATOM 765 N N . ASN A 1 93 ? -4.737 2.324 -13.017 1.00 98.06 93 ASN A N 1
ATOM 766 C CA . ASN A 1 93 ? -3.699 1.503 -13.623 1.00 98.06 93 ASN A CA 1
ATOM 767 C C . ASN A 1 93 ? -2.636 2.409 -14.251 1.00 98.06 93 ASN A C 1
ATOM 769 O O . ASN A 1 93 ? -2.974 3.400 -14.903 1.00 98.06 93 ASN A O 1
ATOM 773 N N . TYR A 1 94 ? -1.368 2.075 -14.034 1.00 97.50 94 TYR A N 1
ATOM 774 C CA . TYR A 1 94 ? -0.227 2.861 -14.472 1.00 97.50 94 TYR A CA 1
ATOM 775 C C . TYR A 1 94 ? 0.826 1.968 -15.105 1.00 97.50 94 TYR A C 1
ATOM 777 O O . TYR A 1 94 ? 1.128 0.880 -14.618 1.00 97.50 94 TYR A O 1
ATOM 785 N N . THR A 1 95 ? 1.438 2.476 -16.166 1.00 97.38 95 THR A N 1
ATOM 786 C CA . THR A 1 95 ? 2.536 1.807 -16.849 1.00 97.38 95 THR A CA 1
ATOM 787 C C . THR A 1 95 ? 3.837 2.546 -16.566 1.00 97.38 95 THR A C 1
ATOM 789 O O . THR A 1 95 ? 3.935 3.748 -16.805 1.00 97.38 95 THR A O 1
ATOM 792 N N . ILE A 1 96 ? 4.835 1.837 -16.045 1.00 96.75 96 ILE A N 1
ATOM 793 C CA . ILE A 1 96 ? 6.100 2.397 -15.571 1.00 96.75 96 ILE A CA 1
ATOM 794 C C . ILE A 1 96 ? 7.252 1.630 -16.218 1.00 96.75 96 ILE A C 1
ATOM 796 O O . ILE A 1 96 ? 7.334 0.406 -16.122 1.00 96.75 96 ILE A O 1
ATOM 800 N N . LYS A 1 97 ? 8.158 2.353 -16.880 1.00 97.38 97 LYS A N 1
ATOM 801 C CA . LYS A 1 97 ? 9.378 1.777 -17.452 1.00 97.38 97 LYS A CA 1
ATOM 802 C C . LYS A 1 97 ? 10.482 1.751 -16.397 1.00 97.38 97 LYS A C 1
ATOM 804 O O . LYS A 1 97 ? 10.731 2.767 -15.750 1.00 97.38 97 LYS A O 1
ATOM 809 N N . THR A 1 98 ? 11.145 0.612 -16.240 1.00 97.31 98 THR A N 1
ATOM 810 C CA . THR A 1 98 ? 12.349 0.461 -15.412 1.00 97.31 98 THR A CA 1
ATOM 811 C C . THR A 1 98 ? 13.613 0.503 -16.271 1.00 97.31 98 THR A C 1
ATOM 813 O O . THR A 1 98 ? 13.559 0.251 -17.473 1.00 97.31 98 THR A O 1
ATOM 816 N N . THR A 1 99 ? 14.745 0.855 -15.663 1.00 96.19 99 THR A N 1
ATOM 817 C CA . THR A 1 99 ? 16.094 0.724 -16.249 1.00 96.19 99 THR A CA 1
ATOM 818 C C . THR A 1 99 ? 16.746 -0.576 -15.776 1.00 96.19 99 THR A C 1
ATOM 820 O O . THR A 1 99 ? 16.220 -1.233 -14.882 1.00 96.19 99 THR A O 1
ATOM 823 N N . MET A 1 100 ? 17.888 -0.939 -16.362 1.00 95.75 100 MET A N 1
ATOM 824 C CA . MET A 1 100 ? 18.735 -2.026 -15.886 1.00 95.75 100 MET A CA 1
ATOM 825 C C . MET A 1 100 ? 19.313 -1.717 -14.492 1.00 95.75 100 MET A C 1
ATOM 827 O O . MET A 1 100 ? 20.198 -0.874 -14.359 1.00 95.75 100 MET A O 1
ATOM 831 N N . ASP A 1 101 ? 18.821 -2.405 -13.464 1.00 96.38 101 ASP A N 1
ATOM 832 C CA . ASP A 1 101 ? 19.343 -2.386 -12.089 1.00 96.38 101 ASP A CA 1
ATOM 833 C C . ASP A 1 101 ? 19.108 -3.750 -11.430 1.00 96.38 101 ASP A C 1
ATOM 835 O O . ASP A 1 101 ? 17.983 -4.247 -11.378 1.00 96.38 101 ASP A O 1
ATOM 839 N N . GLU A 1 102 ? 20.179 -4.383 -10.954 1.00 96.69 102 GLU A N 1
ATOM 840 C CA . GLU A 1 102 ? 20.150 -5.731 -10.380 1.00 96.69 102 GLU A CA 1
ATOM 841 C C . GLU A 1 102 ? 19.269 -5.840 -9.129 1.00 96.69 102 GLU A C 1
ATOM 843 O O . GLU A 1 102 ? 18.845 -6.941 -8.807 1.00 96.69 102 GLU A O 1
ATOM 848 N N . ASN A 1 103 ? 18.948 -4.732 -8.454 1.00 98.00 103 ASN A N 1
ATOM 849 C CA . ASN A 1 103 ? 18.144 -4.733 -7.227 1.00 98.00 103 ASN A CA 1
ATOM 850 C C . ASN A 1 103 ? 16.628 -4.630 -7.473 1.00 98.00 103 ASN A C 1
ATOM 852 O O . ASN A 1 103 ? 15.842 -4.658 -6.525 1.00 98.00 103 ASN A O 1
ATOM 856 N N . ILE A 1 104 ? 16.192 -4.507 -8.729 1.00 98.25 104 ILE A N 1
ATOM 857 C CA . ILE A 1 104 ? 14.767 -4.477 -9.084 1.00 98.25 104 ILE A CA 1
ATOM 858 C C . ILE A 1 104 ? 14.148 -5.861 -8.881 1.00 98.25 104 ILE A C 1
ATOM 860 O O . ILE A 1 104 ? 14.677 -6.863 -9.361 1.00 98.25 104 ILE A O 1
ATOM 864 N N . GLY A 1 105 ? 12.980 -5.919 -8.237 1.00 97.75 105 GLY A N 1
ATOM 865 C CA . GLY A 1 105 ? 12.229 -7.171 -8.122 1.00 97.75 105 GLY A CA 1
ATOM 866 C C . GLY A 1 105 ? 12.688 -8.129 -7.017 1.00 97.75 105 GLY A C 1
ATOM 867 O O . GLY A 1 105 ? 12.209 -9.262 -6.990 1.00 97.75 105 GLY A O 1
ATOM 868 N N . ILE A 1 106 ? 13.616 -7.726 -6.141 1.00 97.81 106 ILE A N 1
ATOM 869 C CA . ILE A 1 106 ? 14.278 -8.622 -5.174 1.00 97.81 106 ILE A CA 1
ATOM 870 C C . ILE A 1 106 ? 13.662 -8.550 -3.774 1.00 97.81 106 ILE A C 1
ATOM 872 O O . ILE A 1 106 ? 13.578 -9.558 -3.069 1.00 97.81 106 ILE A O 1
ATOM 876 N N . GLU A 1 107 ? 13.271 -7.362 -3.325 1.00 98.31 107 GLU A N 1
ATOM 877 C CA . GLU A 1 107 ? 12.839 -7.150 -1.950 1.00 98.31 107 GLU A CA 1
ATOM 878 C C . GLU A 1 107 ? 11.409 -7.635 -1.709 1.00 98.31 107 GLU A C 1
ATOM 880 O O . GLU A 1 107 ? 10.504 -7.475 -2.525 1.00 98.31 107 GLU A O 1
ATOM 885 N N . LYS A 1 108 ? 11.146 -8.166 -0.517 1.00 98.06 108 LYS A N 1
ATOM 886 C CA . LYS A 1 108 ? 9.772 -8.490 -0.126 1.00 98.06 108 LYS A CA 1
ATOM 887 C C . LYS A 1 108 ? 8.976 -7.221 0.137 1.00 98.06 108 LYS A C 1
ATOM 889 O O . LYS A 1 108 ? 9.506 -6.249 0.671 1.00 98.06 108 LYS A O 1
ATOM 894 N N . SER A 1 109 ? 7.673 -7.284 -0.136 1.00 97.81 109 SER A N 1
ATOM 895 C CA . SER A 1 109 ? 6.749 -6.199 0.197 1.00 97.81 109 SER A CA 1
ATOM 896 C C . SER A 1 109 ? 6.927 -5.732 1.653 1.00 97.81 109 SER A C 1
ATOM 898 O O . SER A 1 109 ? 6.941 -6.571 2.568 1.00 97.81 109 SER A O 1
ATOM 900 N N . PRO A 1 110 ? 6.944 -4.410 1.904 1.00 97.06 110 PRO A N 1
ATOM 901 C CA . PRO A 1 110 ? 6.945 -3.859 3.250 1.00 97.06 110 PRO A CA 1
ATOM 902 C C . PRO A 1 110 ? 5.766 -4.377 4.078 1.00 97.06 110 PRO A C 1
ATOM 904 O O . PRO A 1 110 ? 4.669 -4.620 3.566 1.00 97.06 110 PRO A O 1
ATOM 907 N N . GLN A 1 111 ? 5.976 -4.519 5.384 1.00 95.31 111 GLN A N 1
ATOM 908 C CA . GLN A 1 111 ? 4.917 -4.866 6.330 1.00 95.31 111 GLN A CA 1
ATOM 909 C C . GLN A 1 111 ? 4.303 -3.587 6.898 1.00 95.31 111 GLN A C 1
ATOM 911 O O . GLN A 1 111 ? 5.007 -2.767 7.489 1.00 95.31 111 GLN A O 1
ATOM 916 N N . ILE A 1 112 ? 2.988 -3.423 6.751 1.00 91.88 112 ILE A N 1
ATOM 917 C CA . ILE A 1 112 ? 2.282 -2.254 7.281 1.00 91.88 112 ILE A CA 1
ATOM 918 C C . ILE A 1 112 ? 1.966 -2.489 8.758 1.00 91.88 112 ILE A C 1
ATOM 920 O O . ILE A 1 112 ? 1.315 -3.467 9.129 1.00 91.88 112 ILE A O 1
ATOM 924 N N . LYS A 1 113 ? 2.421 -1.565 9.603 1.00 86.62 113 LYS A N 1
ATOM 925 C CA . LYS A 1 113 ? 2.074 -1.512 11.026 1.00 86.62 113 LYS A CA 1
ATOM 926 C C . LYS A 1 113 ? 0.851 -0.612 11.228 1.00 86.62 113 LYS A C 1
ATOM 928 O O . LYS A 1 113 ? 0.489 0.166 10.353 1.00 86.62 113 LYS A O 1
ATOM 933 N N . ASP A 1 114 ? 0.207 -0.740 12.383 1.00 89.62 114 ASP A N 1
ATOM 934 C CA . ASP A 1 114 ? -0.829 0.200 12.845 1.00 89.62 114 ASP A CA 1
ATOM 935 C C . ASP A 1 114 ? -2.099 0.292 11.983 1.00 89.62 114 ASP A C 1
ATOM 937 O O . ASP A 1 114 ? -2.791 1.313 11.979 1.00 89.62 114 ASP A O 1
ATOM 941 N N . LEU A 1 115 ? -2.446 -0.797 11.294 1.00 93.00 115 LEU A N 1
ATOM 942 C CA . LEU A 1 115 ? -3.783 -0.960 10.724 1.00 93.00 115 LEU A CA 1
ATOM 943 C C . LEU A 1 115 ? -4.834 -1.135 11.832 1.00 93.00 115 LEU A C 1
ATOM 945 O O . LEU A 1 115 ? -4.488 -1.615 12.918 1.00 93.00 115 LEU A O 1
ATOM 949 N N . PRO A 1 116 ? -6.107 -0.785 11.564 1.00 93.38 116 PRO A N 1
ATOM 950 C CA . PRO A 1 116 ? -7.216 -1.007 12.485 1.00 93.38 116 PRO A CA 1
ATOM 951 C C . PRO A 1 116 ? -7.248 -2.449 12.987 1.00 93.38 116 PRO A C 1
ATOM 953 O O . PRO A 1 116 ? -7.010 -3.392 12.227 1.00 93.38 116 PRO A O 1
ATOM 956 N N . LYS A 1 117 ? -7.535 -2.616 14.279 1.00 92.69 117 LYS A N 1
ATOM 957 C CA . LYS A 1 117 ? -7.571 -3.916 14.959 1.00 92.69 117 LYS A CA 1
ATOM 958 C C . LYS A 1 117 ? -8.904 -4.106 15.684 1.00 92.69 117 LYS A C 1
ATOM 960 O O . LYS A 1 117 ? -9.532 -3.111 16.067 1.00 92.69 117 LYS A O 1
ATOM 965 N N . PRO A 1 118 ? -9.314 -5.365 15.916 1.00 91.31 118 PRO A N 1
ATOM 966 C CA . PRO A 1 118 ? -10.449 -5.669 16.772 1.00 91.31 118 PRO A CA 1
ATOM 967 C C . PRO A 1 118 ? -10.329 -4.956 18.116 1.00 91.31 118 PRO A C 1
ATOM 969 O O . PRO A 1 118 ? -9.257 -4.926 18.728 1.00 91.31 118 PRO A O 1
ATOM 972 N N . HIS A 1 119 ? -11.437 -4.395 18.588 1.00 86.81 119 HIS A N 1
ATOM 973 C CA . HIS A 1 119 ? -11.502 -3.763 19.897 1.00 86.81 119 HIS A CA 1
ATOM 974 C C . HIS A 1 119 ? -12.794 -4.145 20.618 1.00 86.81 119 HIS A C 1
ATOM 976 O O . HIS A 1 119 ? -13.850 -4.330 20.012 1.00 86.81 119 HIS A O 1
ATOM 982 N N . GLY A 1 120 ? -12.688 -4.308 21.936 1.00 83.44 120 GLY A N 1
ATOM 983 C CA . GLY A 1 120 ? -13.804 -4.718 22.780 1.00 83.44 120 GLY A CA 1
ATOM 984 C C . GLY A 1 120 ? -14.838 -3.613 22.986 1.00 83.44 120 GLY A C 1
ATOM 985 O O . GLY A 1 120 ? -14.596 -2.432 22.727 1.00 83.44 120 GLY A O 1
ATOM 986 N N . LEU A 1 121 ? -15.992 -4.007 23.521 1.00 81.31 121 LEU A N 1
ATOM 987 C CA . LEU A 1 121 ? -16.985 -3.070 24.031 1.00 81.31 121 LEU A CA 1
ATOM 988 C C . LEU A 1 121 ? -16.400 -2.353 25.253 1.00 81.31 121 LEU A C 1
ATOM 990 O O . LEU A 1 121 ? -16.143 -2.973 26.283 1.00 81.31 121 LEU A O 1
ATOM 994 N N . ARG A 1 122 ? -16.196 -1.037 25.159 1.00 65.81 122 ARG A N 1
ATOM 995 C CA . ARG A 1 122 ? -15.945 -0.217 26.348 1.00 65.81 122 ARG A CA 1
ATOM 996 C C . ARG A 1 122 ? -17.272 -0.038 27.077 1.00 65.81 122 ARG A C 1
ATOM 998 O O . ARG A 1 122 ? -18.119 0.733 26.636 1.00 65.81 122 ARG A O 1
ATOM 1005 N N . THR A 1 123 ? -17.469 -0.754 28.180 1.00 63.28 123 THR A N 1
ATOM 1006 C CA . THR A 1 123 ? -18.617 -0.517 29.061 1.00 63.28 123 THR A CA 1
ATOM 1007 C C . THR A 1 123 ? -18.489 0.875 29.687 1.00 63.28 123 THR A C 1
ATOM 1009 O O . THR A 1 123 ? -17.440 1.179 30.260 1.00 63.28 123 THR A O 1
ATOM 1012 N N . PRO A 1 124 ? -19.510 1.742 29.603 1.00 58.97 124 PRO A N 1
ATOM 1013 C CA . PRO A 1 124 ? -19.435 3.073 30.189 1.00 58.97 124 PRO A CA 1
ATOM 1014 C C . PRO A 1 124 ? -19.350 2.972 31.716 1.00 58.97 124 PRO A C 1
ATOM 1016 O O . PRO A 1 124 ? -20.325 2.592 32.340 1.00 58.97 124 PRO A O 1
ATOM 1019 N N . GLY A 1 125 ? -18.191 3.285 32.309 1.00 58.44 125 GLY A N 1
ATOM 1020 C CA . GLY A 1 125 ? -17.982 3.796 33.680 1.00 58.44 125 GLY A CA 1
ATOM 1021 C C . GLY A 1 125 ? -18.618 3.100 34.899 1.00 58.44 125 GLY A C 1
ATOM 1022 O O . GLY A 1 125 ? -18.418 3.579 36.015 1.00 58.44 125 GLY A O 1
ATOM 1023 N N . PHE A 1 126 ? -19.365 2.004 34.751 1.00 62.75 126 PHE A N 1
ATOM 1024 C CA . PHE A 1 126 ? -20.076 1.365 35.860 1.00 62.75 126 PHE A CA 1
ATOM 1025 C C . PHE A 1 126 ? -19.119 0.797 36.916 1.00 62.75 126 PHE A C 1
ATOM 1027 O O . PHE A 1 126 ? -19.488 0.718 38.083 1.00 62.75 126 PHE A O 1
ATOM 1034 N N . GLU A 1 127 ? -17.872 0.488 36.553 1.00 62.75 127 GLU A N 1
ATOM 1035 C CA . GLU A 1 127 ? -16.839 0.078 37.513 1.00 62.75 127 GLU A CA 1
ATOM 1036 C C . GLU A 1 127 ? -16.535 1.163 38.555 1.00 62.75 127 GLU A C 1
ATOM 1038 O O . GLU A 1 127 ? -16.451 0.863 39.746 1.00 62.75 127 GLU A O 1
ATOM 1043 N N . LEU A 1 128 ? -16.444 2.435 38.147 1.00 72.25 128 LEU A N 1
ATOM 1044 C CA . LEU A 1 128 ? -16.218 3.540 39.085 1.00 72.25 128 LEU A CA 1
ATOM 1045 C C . LEU A 1 128 ? -17.436 3.755 39.987 1.00 72.25 128 LEU A C 1
ATOM 1047 O O . LEU A 1 128 ? -17.280 3.974 41.184 1.00 72.25 128 LEU A O 1
ATOM 1051 N N . MET A 1 129 ? -18.650 3.628 39.443 1.00 74.25 129 MET A N 1
ATOM 1052 C CA . MET A 1 129 ? -19.887 3.706 40.231 1.00 74.25 129 MET A CA 1
ATOM 1053 C C . MET A 1 129 ? -19.955 2.605 41.300 1.00 74.25 129 MET A C 1
ATOM 1055 O O . MET A 1 129 ? -20.294 2.887 42.449 1.00 74.25 129 MET A O 1
ATOM 1059 N N . ILE A 1 130 ? -19.582 1.368 40.955 1.00 79.44 130 ILE A N 1
ATOM 1060 C CA . ILE A 1 130 ? -19.524 0.244 41.903 1.00 79.44 130 ILE A CA 1
ATOM 1061 C C . ILE A 1 130 ? -18.455 0.492 42.975 1.00 79.44 130 ILE A C 1
ATOM 1063 O O . ILE A 1 130 ? -18.712 0.267 44.160 1.00 79.44 130 ILE A O 1
ATOM 1067 N N . LEU A 1 131 ? -17.284 1.010 42.592 1.00 81.75 131 LEU A N 1
ATOM 1068 C CA . LEU A 1 131 ? -16.219 1.371 43.529 1.00 81.75 131 LEU A CA 1
ATOM 1069 C C . LEU A 1 131 ? -16.680 2.452 44.522 1.00 81.75 131 LEU A C 1
ATOM 1071 O O . LEU A 1 131 ? -16.507 2.289 45.732 1.00 81.75 131 LEU A O 1
ATOM 1075 N N . PHE A 1 132 ? -17.314 3.526 44.040 1.00 86.25 132 PHE A N 1
ATOM 1076 C CA . PHE A 1 132 ? -17.846 4.587 44.900 1.00 86.25 132 PHE A CA 1
ATOM 1077 C C . PHE A 1 132 ? -18.932 4.068 45.849 1.00 86.25 132 PHE A C 1
ATOM 1079 O O . PHE A 1 132 ? -18.925 4.411 47.034 1.00 86.25 132 PHE A O 1
ATOM 1086 N N . LEU A 1 133 ? -19.822 3.194 45.369 1.00 88.69 133 LEU A N 1
ATOM 1087 C CA . LEU A 1 133 ? -20.858 2.579 46.196 1.00 88.69 133 LEU A CA 1
ATOM 1088 C C . LEU A 1 133 ? -20.251 1.693 47.298 1.00 88.69 133 LEU A C 1
ATOM 1090 O O . LEU A 1 133 ? -20.657 1.779 48.459 1.00 88.69 133 LEU A O 1
ATOM 1094 N N . ALA A 1 134 ? -19.238 0.888 46.970 1.00 89.81 134 ALA A N 1
ATOM 1095 C CA . ALA A 1 134 ? -18.540 0.043 47.936 1.00 89.81 134 ALA A CA 1
ATOM 1096 C C . ALA A 1 134 ? -17.842 0.873 49.029 1.00 89.81 134 ALA A C 1
ATOM 1098 O O . ALA A 1 134 ? -17.985 0.581 50.221 1.00 89.81 134 ALA A O 1
ATOM 1099 N N . VAL A 1 135 ? -17.143 1.948 48.645 1.00 92.44 135 VAL A N 1
ATOM 1100 C CA . VAL A 1 135 ? -16.497 2.873 49.590 1.00 92.44 135 VAL A CA 1
ATOM 1101 C C . VAL A 1 135 ? -17.534 3.544 50.496 1.00 92.44 135 VAL A C 1
ATOM 1103 O O . VAL A 1 135 ? -17.346 3.582 51.715 1.00 92.44 135 VAL A O 1
ATOM 1106 N N . ALA A 1 136 ? -18.661 4.001 49.941 1.00 92.88 136 ALA A N 1
ATOM 1107 C CA . ALA A 1 136 ? -19.742 4.614 50.712 1.00 92.88 136 ALA A CA 1
ATOM 1108 C C . ALA A 1 136 ? -20.327 3.653 51.765 1.00 92.88 136 ALA A C 1
ATOM 1110 O O . ALA A 1 136 ? -20.503 4.037 52.924 1.00 92.88 136 ALA A O 1
ATOM 1111 N N . ILE A 1 137 ? -20.555 2.383 51.406 1.00 94.06 137 ILE A N 1
ATOM 1112 C CA . ILE A 1 137 ? -21.056 1.350 52.331 1.00 94.06 137 ILE A CA 1
ATOM 1113 C C . ILE A 1 137 ? -20.060 1.094 53.473 1.00 94.06 137 ILE A C 1
ATOM 1115 O O . ILE A 1 137 ? -20.460 0.976 54.638 1.00 94.06 137 ILE A O 1
ATOM 1119 N N . ILE A 1 138 ? -18.760 1.020 53.169 1.00 94.06 138 ILE A N 1
ATOM 1120 C CA . ILE A 1 138 ? -17.711 0.811 54.179 1.00 94.06 138 ILE A CA 1
ATOM 1121 C C . ILE A 1 138 ? -17.655 1.992 55.155 1.00 94.06 138 ILE A C 1
ATOM 1123 O O . ILE A 1 138 ? -17.617 1.783 56.373 1.00 94.06 138 ILE A O 1
ATOM 1127 N N . LEU A 1 139 ? -17.690 3.226 54.643 1.00 92.06 139 LEU A N 1
ATOM 1128 C CA . LEU A 1 139 ? -17.684 4.439 55.463 1.00 92.06 139 LEU A CA 1
ATOM 1129 C C . LEU A 1 139 ? -18.928 4.525 56.358 1.00 92.06 139 LEU A C 1
ATOM 1131 O O . LEU A 1 139 ? -18.799 4.793 57.556 1.00 92.06 139 LEU A O 1
ATOM 1135 N N . ALA A 1 140 ? -20.113 4.213 55.825 1.00 89.56 140 ALA A N 1
ATOM 1136 C CA . ALA A 1 140 ? -21.356 4.184 56.594 1.00 89.56 140 ALA A CA 1
ATOM 1137 C C . ALA A 1 140 ? -21.304 3.154 57.738 1.00 89.56 140 ALA A C 1
ATOM 1139 O O . ALA A 1 140 ? -21.632 3.477 58.882 1.00 89.56 140 ALA A O 1
ATOM 1140 N N . LYS A 1 141 ? -20.804 1.935 57.474 1.00 89.00 141 LYS A N 1
ATOM 1141 C CA . LYS A 1 141 ? -20.621 0.905 58.514 1.00 89.00 141 LYS A CA 1
ATOM 1142 C C . LYS A 1 141 ? -19.624 1.329 59.595 1.00 89.00 141 LYS A C 1
ATOM 1144 O O . LYS A 1 141 ? -19.871 1.069 60.774 1.00 89.00 141 LYS A O 1
ATOM 1149 N N . ARG A 1 142 ? -18.509 1.976 59.228 1.00 85.81 142 ARG A N 1
ATOM 1150 C CA . ARG A 1 142 ? -17.524 2.487 60.201 1.00 85.81 142 ARG A CA 1
ATOM 1151 C C . ARG A 1 142 ? -18.128 3.567 61.097 1.00 85.81 142 ARG A C 1
ATOM 1153 O O . ARG A 1 142 ? -17.993 3.475 62.316 1.00 85.81 142 ARG A O 1
ATOM 1160 N N . ARG A 1 143 ? -18.852 4.529 60.516 1.00 83.25 143 ARG A N 1
ATOM 1161 C CA . ARG A 1 143 ? -19.513 5.614 61.259 1.00 83.25 143 ARG A CA 1
ATOM 1162 C C . ARG A 1 143 ? -20.565 5.082 62.236 1.00 83.25 143 ARG A C 1
ATOM 1164 O O . ARG A 1 143 ? -20.577 5.483 63.395 1.00 83.25 143 ARG A O 1
ATOM 1171 N N . HIS A 1 144 ? -21.374 4.113 61.809 1.00 78.81 144 HIS A N 1
ATOM 1172 C CA . HIS A 1 144 ? -22.407 3.517 62.658 1.00 78.81 144 HIS A CA 1
ATOM 1173 C C . HIS A 1 144 ? -21.828 2.728 63.849 1.00 78.81 144 HIS A C 1
ATOM 1175 O O . HIS A 1 144 ? -22.421 2.717 64.928 1.00 78.81 144 HIS A O 1
ATOM 1181 N N . ARG A 1 145 ? -20.674 2.066 63.683 1.00 75.69 145 ARG A N 1
ATOM 1182 C CA . ARG A 1 145 ? -19.982 1.379 64.791 1.00 75.69 145 ARG A CA 1
ATOM 1183 C C . ARG A 1 145 ? -19.363 2.358 65.788 1.00 75.69 145 ARG A C 1
ATOM 1185 O O . ARG A 1 145 ? -19.387 2.074 66.978 1.00 75.69 145 ARG A O 1
ATOM 1192 N N . ALA A 1 146 ? -18.836 3.486 65.313 1.00 72.62 146 ALA A N 1
ATOM 1193 C CA . ALA A 1 146 ? -18.250 4.516 66.169 1.00 72.62 146 ALA A CA 1
ATOM 1194 C C . ALA A 1 146 ? -19.295 5.235 67.041 1.00 72.62 146 ALA A C 1
ATOM 1196 O O . ALA A 1 146 ? -18.980 5.594 68.160 1.00 72.62 146 ALA A O 1
ATOM 1197 N N . GLN A 1 147 ? -20.532 5.400 66.559 1.00 67.31 147 GLN A N 1
ATOM 1198 C CA . GLN A 1 147 ? -21.633 6.007 67.329 1.00 67.31 147 GLN A CA 1
ATOM 1199 C C . GLN A 1 147 ? -22.320 5.051 68.322 1.00 67.31 147 GLN A C 1
ATOM 1201 O O . GLN A 1 147 ? -23.144 5.489 69.116 1.00 67.31 147 GLN A O 1
ATOM 1206 N N . LYS A 1 148 ? -22.045 3.743 68.239 1.00 58.81 148 LYS A N 1
ATOM 1207 C CA . LYS A 1 148 ? -22.589 2.706 69.139 1.00 58.81 148 LYS A CA 1
ATOM 1208 C C . LYS A 1 148 ? -21.614 2.303 70.260 1.00 58.81 148 LYS A C 1
ATOM 1210 O O . LYS A 1 148 ? -21.938 1.399 71.025 1.00 58.81 148 LYS A O 1
ATOM 1215 N N . ARG A 1 149 ? -20.430 2.913 70.311 1.00 50.69 149 ARG A N 1
ATOM 1216 C CA . ARG A 1 149 ? -19.464 2.828 71.415 1.00 50.69 149 ARG A CA 1
ATOM 1217 C C . ARG A 1 149 ? -19.523 4.119 72.211 1.00 50.69 149 ARG A C 1
ATOM 1219 O O . ARG A 1 149 ? -19.284 4.025 73.429 1.00 50.69 149 ARG A O 1
#